Protein AF-A0A507WBR1-F1 (afdb_monomer_lite)

Foldseek 3Di:
DAAPVRPDDDWDFDADDPDPVCPQQDFPAFLVRDPDDPVVSVVCVVVVNGGGRPRRHDDDDPDDADAPDRLLRVVLLVVVCVVQVVQFDQDPDDDPRSRRMGDDDPVCVVVVSVVSRVSRVVSRVVRVVLPDDPVLLVVLLPPPPQPDPPSNVSSVSSSVSSVVVVVVVVD

Secondary structure (DSSP, 8-state):
-B-TTSSS-B-EE----SSTTTTT----EETTTSSS-HHHHHHHHHTT--EE----SB---------SSHHHHHHHHHHHHHHHGGGB---SS--TTGGGEE---TTTHHHHHHHHHHHHHHHHHHHHHHPPPHHHHHHHHT-TT----SHHHHHHHHHHHHHHHHHHTT-

Structure (mmCIF, N/CA/C/O backbone):
data_AF-A0A507WBR1-F1
#
_entry.id   AF-A0A507WBR1-F1
#
loop_
_atom_site.group_PDB
_atom_site.id
_atom_site.type_symbol
_atom_site.label_atom_id
_atom_site.label_alt_id
_atom_site.label_comp_id
_atom_site.label_asym_id
_atom_site.label_entity_id
_atom_site.label_seq_id
_atom_site.pdbx_PDB_ins_code
_atom_site.Cartn_x
_atom_site.Cartn_y
_atom_site.Cartn_z
_atom_site.occupancy
_atom_site.B_iso_or_equiv
_atom_site.auth_seq_id
_atom_site.auth_comp_id
_atom_site.auth_asym_id
_atom_site.auth_atom_id
_atom_site.pdbx_PDB_model_num
ATOM 1 N N . MET A 1 1 ? 8.686 3.413 -12.298 1.00 87.31 1 MET A N 1
ATOM 2 C CA . MET A 1 1 ? 9.659 2.302 -12.289 1.00 87.31 1 MET A CA 1
ATOM 3 C C . MET A 1 1 ? 10.139 2.104 -13.700 1.00 87.31 1 MET A C 1
ATOM 5 O O . MET A 1 1 ? 9.323 2.185 -14.611 1.00 87.31 1 MET A O 1
ATOM 9 N N . THR A 1 2 ? 11.439 1.907 -13.866 1.00 88.06 2 THR A N 1
ATOM 10 C CA . THR A 1 2 ? 12.080 1.737 -15.169 1.00 88.06 2 THR A CA 1
ATOM 11 C C . THR A 1 2 ? 13.051 0.567 -15.111 1.00 88.06 2 THR A C 1
ATOM 13 O O . THR A 1 2 ? 13.691 0.319 -14.084 1.00 88.06 2 THR A O 1
ATOM 16 N N . SER A 1 3 ? 13.148 -0.190 -16.200 1.00 85.81 3 SER A N 1
ATOM 17 C CA . SER A 1 3 ? 14.196 -1.201 -16.365 1.00 85.81 3 SER A CA 1
ATOM 18 C C . SER A 1 3 ? 15.590 -0.574 -16.210 1.00 85.81 3 SER A C 1
ATOM 20 O O . SER A 1 3 ? 15.771 0.631 -16.392 1.00 85.81 3 SER A O 1
ATOM 22 N N . LYS A 1 4 ? 16.602 -1.375 -15.846 1.00 81.06 4 LYS A N 1
ATOM 23 C CA . LYS A 1 4 ? 17.975 -0.869 -15.627 1.00 81.06 4 LYS A CA 1
ATOM 24 C C . LYS A 1 4 ? 18.593 -0.220 -16.863 1.00 81.06 4 LYS A C 1
ATOM 26 O O . LYS A 1 4 ? 19.399 0.692 -16.724 1.0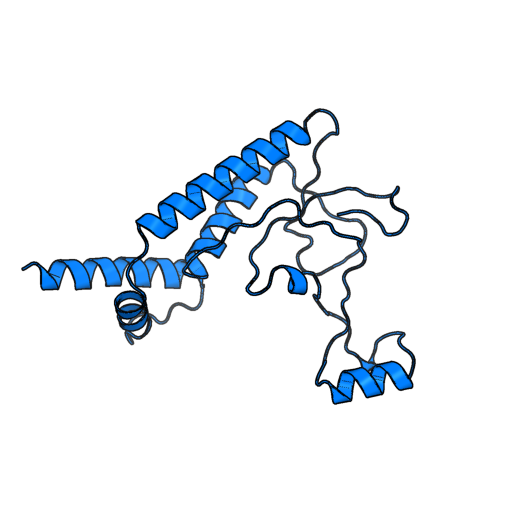0 81.06 4 LYS A O 1
ATOM 31 N N . ASP A 1 5 ? 18.204 -0.686 -18.045 1.00 77.50 5 ASP A N 1
ATOM 32 C CA . ASP A 1 5 ? 18.585 -0.103 -19.334 1.00 77.50 5 ASP A CA 1
ATOM 33 C C . ASP A 1 5 ? 17.804 1.178 -19.682 1.00 77.50 5 ASP A C 1
ATOM 35 O O . ASP A 1 5 ? 18.117 1.830 -20.671 1.00 77.50 5 ASP A O 1
ATOM 39 N N . GLY A 1 6 ? 16.791 1.542 -18.886 1.00 66.94 6 GLY A N 1
ATOM 40 C CA . GLY A 1 6 ? 15.945 2.719 -19.071 1.00 66.94 6 GLY A CA 1
ATOM 41 C C . GLY A 1 6 ? 14.977 2.657 -20.257 1.00 66.94 6 GLY A C 1
ATOM 42 O O . GLY A 1 6 ? 14.252 3.624 -20.470 1.00 66.94 6 GLY A O 1
ATOM 43 N N . LEU A 1 7 ? 14.953 1.561 -21.025 1.00 69.00 7 LEU A N 1
ATOM 44 C CA . LEU A 1 7 ? 14.289 1.498 -22.335 1.00 69.00 7 LEU A CA 1
ATOM 45 C C . LEU A 1 7 ? 13.275 0.354 -22.460 1.00 69.00 7 LEU A C 1
ATOM 47 O O . LEU A 1 7 ? 12.287 0.484 -23.178 1.00 69.00 7 LEU A O 1
ATOM 51 N N . SER A 1 8 ? 13.503 -0.767 -21.778 1.00 77.50 8 SER A N 1
ATOM 52 C CA . SER A 1 8 ? 12.736 -2.001 -21.992 1.00 77.50 8 SER A CA 1
ATOM 53 C C . SER A 1 8 ? 11.361 -2.044 -21.324 1.00 77.50 8 SER A C 1
ATOM 55 O O . SER A 1 8 ? 10.510 -2.848 -21.731 1.00 77.50 8 SER A O 1
ATOM 57 N N . GLU A 1 9 ? 11.149 -1.253 -20.270 1.00 86.19 9 GLU A N 1
ATOM 58 C CA . GLU A 1 9 ? 9.917 -1.284 -19.482 1.00 86.19 9 GLU A CA 1
ATOM 59 C C . GLU A 1 9 ? 9.758 -0.022 -18.624 1.00 86.19 9 GLU A C 1
ATOM 61 O O . GLU A 1 9 ? 10.681 0.365 -17.901 1.00 86.19 9 GLU A O 1
ATOM 66 N N . VAL A 1 10 ? 8.567 0.585 -18.656 1.00 88.06 10 VAL A N 1
ATOM 67 C CA . VAL A 1 10 ? 8.173 1.677 -17.755 1.00 88.06 10 VAL A CA 1
ATOM 68 C C . VAL A 1 10 ? 6.790 1.376 -17.192 1.00 88.06 10 VAL A C 1
ATOM 70 O O . VAL A 1 10 ? 5.852 1.101 -17.937 1.00 88.06 10 VAL A O 1
ATOM 73 N N . PHE A 1 11 ? 6.665 1.415 -15.870 1.00 91.38 11 PHE A N 1
ATOM 74 C CA . PHE A 1 11 ? 5.412 1.142 -15.168 1.00 91.38 11 PHE A CA 1
ATOM 75 C C . PHE A 1 11 ? 5.376 1.839 -13.805 1.00 91.38 11 PHE A C 1
ATOM 77 O O . PHE A 1 11 ? 6.376 2.371 -13.311 1.00 91.38 11 PHE A O 1
ATOM 84 N N . TYR A 1 12 ? 4.210 1.830 -13.176 1.00 91.44 12 TYR A N 1
ATOM 85 C CA . TYR A 1 12 ? 3.959 2.409 -11.864 1.00 91.44 12 TYR A CA 1
ATOM 86 C C . TYR A 1 12 ? 3.635 1.312 -10.861 1.00 91.44 12 TYR A C 1
ATOM 88 O O . TYR A 1 12 ? 3.203 0.219 -11.222 1.00 91.44 12 TYR A O 1
ATOM 96 N N . LYS A 1 13 ? 3.857 1.602 -9.583 1.00 90.31 13 LYS A N 1
ATOM 97 C CA . LYS A 1 13 ? 3.518 0.706 -8.481 1.00 90.31 13 LYS A CA 1
ATOM 98 C C . LYS A 1 13 ? 2.989 1.530 -7.327 1.00 90.31 13 LYS A C 1
ATOM 100 O O . LYS A 1 13 ? 3.541 2.586 -7.022 1.00 90.31 13 LYS A O 1
ATOM 105 N N . ILE A 1 14 ? 1.942 1.025 -6.696 1.00 90.56 14 ILE A N 1
ATOM 106 C CA . ILE A 1 14 ? 1.317 1.639 -5.528 1.00 90.56 14 ILE A CA 1
ATOM 107 C C . ILE A 1 14 ? 1.517 0.710 -4.343 1.00 90.56 14 ILE A C 1
ATOM 109 O O . ILE A 1 14 ? 1.477 -0.505 -4.505 1.00 90.56 14 ILE A O 1
ATOM 113 N N . GLY A 1 15 ? 1.745 1.273 -3.160 1.00 90.19 15 GLY A N 1
ATOM 114 C CA . GLY A 1 15 ? 1.483 0.521 -1.946 1.00 90.19 15 GLY A CA 1
ATOM 115 C C . GLY A 1 15 ? 1.982 1.136 -0.646 1.00 90.19 15 GLY A C 1
ATOM 116 O O . GLY A 1 15 ? 2.506 2.247 -0.634 1.00 90.19 15 GLY A O 1
ATOM 117 N N . VAL A 1 16 ? 1.811 0.400 0.453 1.00 90.88 16 VAL A N 1
ATOM 118 C CA . VAL A 1 16 ? 1.949 0.907 1.835 1.00 90.88 16 VAL A CA 1
ATOM 119 C C . VAL A 1 16 ? 3.309 0.620 2.467 1.00 90.88 16 VAL A C 1
ATOM 121 O O . VAL A 1 16 ? 3.674 -0.529 2.688 1.00 90.88 16 VAL A O 1
ATOM 124 N N . ALA A 1 17 ? 4.060 1.640 2.867 1.00 88.56 17 ALA A N 1
ATOM 125 C CA . ALA A 1 17 ? 5.327 1.460 3.580 1.00 88.56 17 ALA A CA 1
ATOM 126 C C . ALA A 1 17 ? 5.264 2.009 5.007 1.00 88.56 17 ALA A C 1
ATOM 128 O O . ALA A 1 17 ? 4.628 3.030 5.233 1.00 88.56 17 ALA A O 1
ATOM 129 N N . GLN A 1 18 ? 6.007 1.399 5.936 1.00 85.62 18 GLN A N 1
ATOM 130 C CA . GLN A 1 18 ? 6.419 2.095 7.166 1.00 85.62 18 GLN A CA 1
ATOM 131 C C . GLN A 1 18 ? 7.565 3.079 6.896 1.00 85.62 18 GLN A C 1
ATOM 133 O O . GLN A 1 18 ? 7.662 4.116 7.537 1.00 85.62 18 GLN A O 1
ATOM 138 N N . ASP A 1 19 ? 8.429 2.742 5.937 1.00 82.81 19 ASP A N 1
ATOM 139 C CA . ASP A 1 19 ? 9.532 3.569 5.462 1.00 82.81 19 ASP A CA 1
ATOM 140 C C . ASP A 1 19 ? 9.539 3.486 3.933 1.00 82.81 19 ASP A C 1
ATOM 142 O O . ASP A 1 19 ? 9.810 2.427 3.355 1.00 82.81 19 ASP A O 1
ATOM 146 N N . VAL A 1 20 ? 9.162 4.590 3.284 1.00 77.75 20 VAL A N 1
ATOM 147 C CA . VAL A 1 20 ? 8.981 4.656 1.828 1.00 77.75 20 VAL A CA 1
ATOM 148 C C . VAL A 1 20 ? 10.295 4.386 1.097 1.00 77.75 20 VAL A C 1
ATOM 150 O O . VAL A 1 20 ? 10.293 3.694 0.078 1.00 77.75 20 VAL A O 1
ATOM 153 N N . ASP A 1 21 ? 11.418 4.841 1.652 1.00 72.00 21 ASP A N 1
ATOM 154 C CA . ASP A 1 21 ? 12.738 4.686 1.041 1.00 72.00 21 ASP A CA 1
ATOM 155 C C . ASP A 1 21 ? 13.244 3.244 1.153 1.00 72.00 21 ASP A C 1
ATOM 157 O O . ASP A 1 21 ? 14.045 2.788 0.338 1.00 72.00 21 ASP A O 1
ATOM 161 N N . LYS A 1 22 ? 12.732 2.485 2.129 1.00 72.25 22 LYS A N 1
ATOM 162 C CA . LYS A 1 22 ? 13.036 1.059 2.286 1.00 72.25 22 LYS A CA 1
ATOM 163 C C . LYS A 1 22 ? 12.008 0.127 1.655 1.00 72.25 22 LYS A C 1
ATOM 165 O O . LYS A 1 22 ? 12.281 -1.072 1.604 1.00 72.25 22 LYS A O 1
ATOM 170 N N . ARG A 1 23 ? 10.865 0.616 1.152 1.00 73.75 23 ARG A N 1
ATOM 171 C CA . ARG A 1 23 ? 9.808 -0.263 0.614 1.00 73.75 23 ARG A CA 1
ATOM 172 C C . ARG A 1 23 ? 10.320 -1.146 -0.513 1.00 73.75 23 ARG A C 1
ATOM 174 O O . ARG A 1 23 ? 10.006 -2.322 -0.522 1.00 73.75 23 ARG A O 1
ATOM 181 N N . PHE A 1 24 ? 11.148 -0.620 -1.410 1.00 69.12 24 PHE A N 1
ATOM 182 C CA . PHE A 1 24 ? 11.664 -1.382 -2.553 1.00 69.12 24 PHE A CA 1
ATOM 183 C C . PHE A 1 24 ? 12.906 -2.227 -2.227 1.00 69.12 24 PHE A C 1
ATOM 185 O O . PHE A 1 24 ? 13.450 -2.880 -3.111 1.00 69.12 24 PHE A O 1
ATOM 192 N N . ASN A 1 25 ? 13.320 -2.292 -0.957 1.00 66.00 25 ASN A N 1
ATOM 193 C CA . ASN A 1 25 ? 14.321 -3.246 -0.475 1.00 66.00 25 ASN A CA 1
ATOM 194 C C . ASN A 1 25 ? 13.668 -4.586 -0.100 1.00 66.00 25 ASN A C 1
ATOM 196 O O . ASN A 1 25 ? 13.917 -5.134 0.975 1.00 66.00 25 ASN A O 1
ATOM 200 N N . PHE A 1 26 ? 12.805 -5.115 -0.967 1.00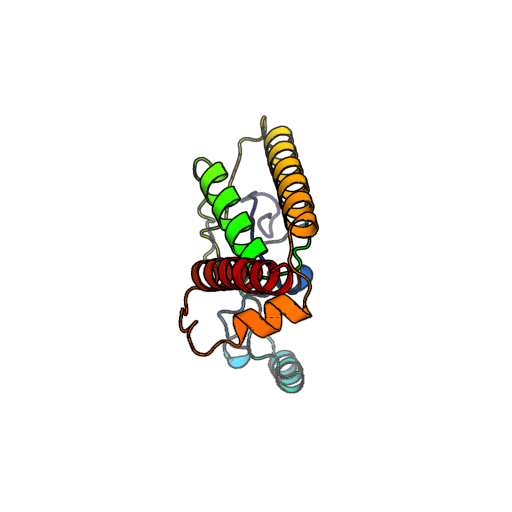 62.06 26 PHE A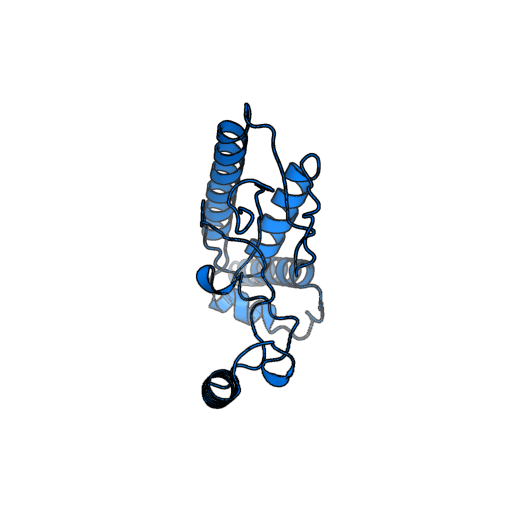 N 1
ATOM 201 C CA . PHE A 1 26 ? 12.299 -6.471 -0.795 1.00 62.06 26 PHE A CA 1
ATOM 202 C C . PHE A 1 26 ? 13.444 -7.439 -1.058 1.00 62.06 26 PHE A C 1
ATOM 204 O O . PHE A 1 26 ? 14.159 -7.281 -2.033 1.00 62.06 26 PHE A O 1
ATOM 211 N N . GLY A 1 27 ? 13.672 -8.405 -0.175 1.00 57.44 27 GLY A N 1
ATOM 212 C CA . GLY A 1 27 ? 14.743 -9.374 -0.357 1.00 57.44 27 GLY A CA 1
ATOM 213 C C . GLY A 1 27 ? 14.201 -10.789 -0.334 1.00 57.44 27 GLY A C 1
ATOM 214 O O . GLY A 1 27 ? 13.826 -11.278 0.727 1.00 57.44 27 GLY A O 1
ATOM 215 N N . LYS A 1 28 ? 14.180 -11.459 -1.490 1.00 59.91 28 LYS A N 1
ATOM 216 C CA . LYS A 1 28 ? 13.985 -12.918 -1.565 1.00 59.91 28 LYS A CA 1
ATOM 217 C C . LYS A 1 28 ? 15.289 -13.687 -1.365 1.00 59.91 28 LYS A C 1
ATOM 219 O O . LYS A 1 28 ? 15.260 -14.823 -0.908 1.00 59.91 28 LYS A O 1
ATOM 224 N N . LYS A 1 29 ? 16.434 -13.083 -1.701 1.00 69.38 29 LYS A N 1
ATOM 225 C CA . LYS A 1 29 ? 17.742 -13.746 -1.680 1.00 69.38 29 LYS A CA 1
ATOM 226 C C . LYS A 1 29 ? 18.467 -13.442 -0.375 1.00 69.38 29 LYS A C 1
ATOM 228 O O . LYS A 1 29 ? 18.656 -12.272 -0.027 1.00 69.38 29 LYS A O 1
ATOM 233 N N . THR A 1 30 ? 18.883 -14.472 0.359 1.00 76.69 30 THR A N 1
ATOM 234 C CA . THR A 1 30 ? 19.689 -14.249 1.564 1.00 76.69 30 THR A CA 1
ATOM 235 C C . THR A 1 30 ? 21.037 -13.630 1.193 1.00 76.69 30 THR A C 1
ATOM 237 O O . THR A 1 30 ? 21.542 -13.797 0.077 1.00 76.69 30 THR A O 1
ATOM 240 N N . VAL A 1 31 ? 21.662 -12.918 2.135 1.00 80.44 31 VAL A N 1
ATOM 241 C CA . VAL A 1 31 ? 23.022 -12.385 1.929 1.00 80.44 31 VAL A CA 1
ATOM 242 C C . VAL A 1 31 ? 23.996 -13.494 1.523 1.00 80.44 31 VAL A C 1
ATOM 244 O O . VAL A 1 31 ? 24.809 -13.285 0.623 1.00 80.44 31 VAL A O 1
ATOM 247 N N . LEU A 1 32 ? 23.859 -14.694 2.094 1.00 80.88 32 LEU A N 1
ATOM 248 C CA . LEU A 1 32 ? 24.701 -15.850 1.778 1.00 80.88 32 LEU A CA 1
ATOM 249 C C . LEU A 1 32 ? 24.528 -16.340 0.337 1.00 80.88 32 LEU A C 1
ATOM 251 O O . LEU A 1 32 ? 25.525 -16.594 -0.340 1.00 80.88 32 LEU A O 1
ATOM 255 N N . GLU A 1 33 ? 23.293 -16.414 -0.152 1.00 78.06 33 GLU A N 1
ATOM 256 C CA . GLU A 1 33 ? 22.984 -16.897 -1.503 1.00 78.06 33 GLU A CA 1
ATOM 257 C C . GLU A 1 33 ? 23.279 -15.852 -2.585 1.00 78.06 33 GLU A C 1
ATOM 259 O O . GLU A 1 33 ? 23.388 -16.188 -3.763 1.00 78.06 33 GLU A O 1
ATOM 264 N N . SER A 1 34 ? 23.400 -14.574 -2.218 1.00 78.50 34 SER A N 1
ATOM 265 C CA . SER A 1 34 ? 23.614 -13.474 -3.164 1.00 78.50 34 SER A CA 1
ATOM 266 C C . SER A 1 34 ? 24.911 -13.594 -3.979 1.00 78.50 34 SER A C 1
ATOM 268 O O . SER A 1 34 ? 25.858 -14.274 -3.586 1.00 78.50 34 SER A O 1
ATOM 270 N N . ASN A 1 35 ? 24.978 -12.892 -5.114 1.00 79.69 35 ASN A N 1
ATOM 271 C CA . ASN A 1 35 ? 26.183 -12.847 -5.959 1.00 79.69 35 ASN A CA 1
ATOM 272 C C . ASN A 1 35 ? 27.211 -11.807 -5.462 1.00 79.69 35 ASN A C 1
ATOM 274 O O . ASN A 1 35 ? 28.122 -11.444 -6.198 1.00 79.69 35 ASN A O 1
ATOM 278 N N . LEU A 1 36 ? 27.041 -11.293 -4.238 1.00 82.00 36 LEU A N 1
ATOM 279 C CA . LEU A 1 36 ? 27.952 -10.328 -3.626 1.00 82.00 36 LEU A CA 1
ATOM 280 C C . LEU A 1 36 ? 29.317 -10.959 -3.333 1.00 82.00 36 LEU A C 1
ATOM 282 O O . LEU A 1 36 ? 29.425 -12.171 -3.117 1.00 82.00 36 LEU A O 1
ATOM 286 N N . SER A 1 37 ? 30.353 -10.126 -3.253 1.00 88.31 37 SER A N 1
ATOM 287 C CA . SER A 1 37 ? 31.673 -10.575 -2.807 1.00 88.31 37 SER A CA 1
ATOM 288 C C . SER A 1 37 ? 31.635 -11.067 -1.352 1.00 88.31 37 SER A C 1
ATOM 290 O O . SER A 1 37 ? 30.788 -10.649 -0.558 1.00 88.31 37 SER A O 1
ATOM 292 N N . LEU A 1 38 ? 32.573 -11.941 -0.966 1.00 88.62 38 LEU A N 1
ATOM 293 C CA . LEU A 1 38 ? 32.661 -12.448 0.412 1.00 88.62 38 LEU A CA 1
ATOM 294 C C . LEU A 1 38 ? 32.775 -11.304 1.434 1.00 88.62 38 LEU A C 1
ATOM 296 O O . LEU A 1 38 ? 32.108 -11.325 2.468 1.00 88.62 38 LEU A O 1
ATOM 300 N N . THR A 1 39 ? 33.566 -10.280 1.112 1.00 91.69 39 THR A N 1
ATOM 301 C CA . THR A 1 39 ? 33.762 -9.091 1.949 1.00 91.69 39 THR A CA 1
ATOM 302 C C . THR A 1 39 ? 32.458 -8.319 2.156 1.00 91.69 39 THR A C 1
ATOM 304 O O . THR A 1 39 ? 32.127 -7.953 3.283 1.00 91.69 39 THR A O 1
ATOM 307 N N . GLU A 1 40 ? 31.667 -8.118 1.100 1.00 85.00 40 GLU A N 1
ATOM 308 C CA . GLU A 1 40 ? 30.362 -7.454 1.203 1.00 85.00 40 GLU A CA 1
ATOM 309 C C . GLU A 1 40 ? 29.343 -8.296 1.970 1.00 85.00 40 GLU A C 1
ATOM 311 O O . GLU A 1 40 ? 28.583 -7.747 2.771 1.00 85.00 40 GLU A O 1
ATOM 316 N N . LYS A 1 41 ? 29.338 -9.621 1.772 1.00 87.12 41 LYS A N 1
ATOM 317 C CA . LYS A 1 41 ? 28.479 -10.536 2.536 1.00 87.12 41 LYS A CA 1
ATOM 318 C C . LYS A 1 41 ? 28.766 -10.427 4.030 1.00 87.12 41 LYS A C 1
ATOM 320 O O . LYS A 1 41 ? 27.841 -10.211 4.810 1.00 87.12 41 LYS A O 1
ATOM 325 N N . LEU A 1 42 ? 30.041 -10.488 4.421 1.00 88.56 42 LEU A N 1
ATOM 326 C CA . LEU A 1 42 ? 30.469 -10.331 5.814 1.00 88.56 42 LEU A CA 1
ATOM 327 C C . LEU A 1 42 ? 30.077 -8.960 6.378 1.00 88.56 42 LEU A C 1
ATOM 329 O O . LEU A 1 42 ? 29.472 -8.887 7.445 1.00 88.56 42 LEU A O 1
ATOM 333 N N . ALA A 1 43 ? 30.339 -7.874 5.646 1.00 89.50 43 ALA A N 1
ATOM 334 C CA . ALA A 1 43 ? 29.990 -6.522 6.082 1.00 89.50 43 ALA A CA 1
ATOM 335 C C . ALA A 1 43 ? 28.476 -6.329 6.290 1.00 89.50 43 ALA A C 1
ATOM 337 O O . ALA A 1 43 ? 28.058 -5.598 7.190 1.00 89.50 43 ALA A O 1
ATOM 338 N N . ARG A 1 44 ? 27.638 -6.964 5.464 1.00 84.81 44 ARG A N 1
ATOM 339 C CA . ARG A 1 44 ? 26.171 -6.933 5.595 1.00 84.81 44 ARG A CA 1
ATOM 340 C C . ARG A 1 44 ? 25.677 -7.810 6.747 1.00 84.81 44 ARG A C 1
ATOM 342 O O . ARG A 1 44 ? 24.839 -7.371 7.530 1.00 84.81 44 ARG A O 1
ATOM 349 N N . MET A 1 45 ? 26.258 -8.995 6.933 1.00 84.56 45 MET A N 1
ATOM 350 C CA . MET A 1 45 ? 25.946 -9.862 8.076 1.00 84.56 45 MET A CA 1
ATOM 351 C C . MET A 1 45 ? 26.311 -9.210 9.417 1.00 84.56 45 MET A C 1
ATOM 353 O O . MET A 1 45 ? 25.528 -9.285 10.362 1.00 84.56 45 MET A O 1
ATOM 357 N N . MET A 1 46 ? 27.441 -8.498 9.490 1.00 88.62 46 MET A N 1
ATOM 358 C CA . MET A 1 46 ? 27.836 -7.712 10.670 1.00 88.62 46 MET A CA 1
ATOM 359 C C . MET A 1 46 ? 26.843 -6.584 10.981 1.00 88.62 46 MET A C 1
ATOM 361 O O . MET A 1 46 ? 26.590 -6.280 12.146 1.00 88.62 46 MET A O 1
ATOM 365 N N . ARG A 1 47 ? 26.207 -6.016 9.948 1.00 86.19 47 ARG A N 1
ATOM 366 C CA . ARG A 1 47 ? 25.094 -5.056 10.063 1.00 86.19 47 ARG A CA 1
ATOM 367 C C . ARG A 1 47 ? 23.738 -5.710 10.353 1.00 86.19 47 ARG A C 1
ATOM 369 O O . ARG A 1 47 ? 22.726 -5.018 10.397 1.00 86.19 47 ARG A O 1
ATOM 376 N N . LYS A 1 48 ? 23.705 -7.029 10.579 1.00 82.00 48 LYS A N 1
ATOM 377 C CA . LYS A 1 48 ? 22.492 -7.841 10.782 1.00 82.00 48 LYS A CA 1
ATOM 378 C C . LYS A 1 48 ? 21.516 -7.796 9.595 1.00 82.00 48 LYS A C 1
ATOM 380 O O . LYS A 1 48 ? 20.335 -8.104 9.756 1.00 82.00 48 LYS A O 1
ATOM 385 N N . GLU A 1 49 ? 22.000 -7.465 8.397 1.00 78.56 49 GLU A N 1
ATOM 386 C CA . GLU A 1 49 ? 21.222 -7.570 7.162 1.00 78.56 49 GLU A CA 1
ATOM 387 C C . GLU A 1 49 ? 21.098 -9.055 6.786 1.00 78.56 49 GLU A C 1
ATOM 389 O O . GLU A 1 49 ? 22.098 -9.737 6.561 1.00 78.56 49 GLU A O 1
ATOM 394 N N . LYS A 1 50 ? 19.868 -9.580 6.745 1.00 75.50 50 LYS A N 1
ATOM 395 C CA . LYS A 1 50 ? 19.609 -10.991 6.397 1.00 75.50 50 LYS A CA 1
ATOM 396 C C . LYS A 1 50 ? 19.396 -11.216 4.901 1.00 75.50 50 LYS A C 1
ATOM 398 O O . LYS A 1 50 ? 19.724 -12.288 4.392 1.00 75.50 50 LYS A O 1
ATOM 403 N N . TYR A 1 51 ? 18.889 -10.208 4.198 1.00 74.94 51 TYR A N 1
ATOM 404 C CA . TYR A 1 51 ? 18.477 -10.312 2.802 1.00 74.94 51 TYR A CA 1
ATOM 405 C C . TYR A 1 51 ? 19.114 -9.217 1.951 1.00 74.94 51 TYR A C 1
ATOM 407 O O . TYR A 1 51 ? 19.393 -8.121 2.438 1.00 74.94 51 TYR A O 1
ATOM 415 N N . VAL A 1 52 ? 19.338 -9.527 0.677 1.00 72.25 52 VAL A N 1
ATOM 416 C CA . VAL A 1 52 ? 19.738 -8.561 -0.351 1.00 72.25 52 VAL A CA 1
ATOM 417 C C . VAL A 1 52 ? 18.503 -8.217 -1.165 1.00 72.25 52 VAL A C 1
ATOM 419 O O . VAL A 1 52 ? 17.712 -9.114 -1.458 1.00 72.25 52 VAL A O 1
ATOM 422 N N . SER A 1 53 ? 18.350 -6.935 -1.515 1.00 71.31 53 SER A N 1
ATOM 423 C CA . SER A 1 53 ? 17.237 -6.496 -2.354 1.00 71.31 53 SER A CA 1
ATOM 424 C C . SER A 1 53 ? 17.213 -7.299 -3.658 1.00 71.31 53 SER A C 1
ATOM 426 O O . SER A 1 53 ? 18.224 -7.374 -4.360 1.00 71.31 53 SER A O 1
ATOM 428 N N . ASP A 1 54 ? 16.080 -7.933 -3.944 1.00 69.31 54 ASP A N 1
ATOM 429 C CA . ASP A 1 54 ? 15.806 -8.643 -5.191 1.00 69.31 54 ASP A CA 1
ATOM 430 C C . ASP A 1 54 ? 15.205 -7.719 -6.253 1.00 69.31 54 ASP A C 1
ATOM 432 O O . ASP A 1 54 ? 14.958 -8.162 -7.370 1.00 69.31 54 ASP A O 1
ATOM 436 N N . PHE A 1 55 ? 14.986 -6.444 -5.916 1.00 77.31 55 PHE A N 1
ATOM 437 C CA . PHE A 1 55 ? 14.270 -5.510 -6.762 1.00 77.31 55 PHE A CA 1
ATOM 438 C C . PHE A 1 55 ? 15.083 -5.174 -8.027 1.00 77.31 55 PHE A C 1
ATOM 440 O O . PHE A 1 55 ? 16.153 -4.560 -7.933 1.00 77.31 55 PHE A O 1
ATOM 447 N N . PRO A 1 56 ? 14.613 -5.570 -9.226 1.00 80.88 56 PRO A N 1
ATOM 448 C CA . PRO A 1 56 ? 15.433 -5.519 -10.434 1.00 80.88 56 PRO A CA 1
ATOM 449 C C . PRO A 1 56 ? 15.325 -4.186 -11.188 1.00 80.88 56 PRO A C 1
ATOM 451 O O . PRO A 1 56 ? 16.051 -3.987 -12.161 1.00 80.88 56 PRO A O 1
ATOM 454 N N . TYR A 1 57 ? 14.472 -3.266 -10.733 1.00 84.62 57 TYR A N 1
ATOM 455 C CA . TYR A 1 57 ? 14.147 -2.017 -11.421 1.00 84.62 57 TYR A CA 1
ATOM 456 C C . TYR A 1 57 ? 14.756 -0.788 -10.746 1.00 84.62 57 TYR A C 1
ATOM 458 O O . TYR A 1 57 ? 14.956 -0.752 -9.532 1.00 84.62 57 TYR A O 1
ATOM 466 N N . ASN A 1 58 ? 14.977 0.262 -11.534 1.00 86.00 58 ASN A N 1
ATOM 467 C CA . ASN A 1 58 ? 15.155 1.606 -11.004 1.00 86.00 58 ASN A CA 1
ATOM 468 C C . ASN A 1 58 ? 13.779 2.169 -10.618 1.00 86.00 58 ASN A C 1
ATOM 470 O O . ASN A 1 58 ? 12.763 1.918 -11.283 1.00 86.00 58 ASN A O 1
ATOM 474 N N . TYR A 1 59 ? 13.723 2.940 -9.537 1.00 86.38 59 TYR A N 1
ATOM 475 C CA . TYR A 1 59 ? 12.490 3.586 -9.106 1.00 86.38 59 TYR A CA 1
ATOM 476 C C . TYR A 1 59 ? 12.721 5.055 -8.776 1.00 86.38 59 TYR A C 1
ATOM 478 O O . TYR A 1 59 ? 13.798 5.466 -8.359 1.00 86.38 59 TYR A O 1
ATOM 486 N N . GLU A 1 60 ? 11.655 5.823 -8.947 1.00 88.75 60 GLU A N 1
ATOM 487 C CA . GLU A 1 60 ? 11.547 7.210 -8.533 1.00 88.75 60 GLU A CA 1
ATOM 488 C C . GLU A 1 60 ? 10.247 7.333 -7.740 1.00 88.75 60 GLU A C 1
ATOM 490 O O . GLU A 1 60 ? 9.214 6.774 -8.132 1.00 88.75 60 GLU A O 1
ATOM 495 N N . LYS A 1 61 ? 10.304 8.021 -6.598 1.00 90.00 61 LYS A N 1
ATOM 496 C CA . LYS A 1 61 ? 9.119 8.305 -5.793 1.00 90.00 61 LYS A CA 1
ATOM 497 C C . LYS A 1 61 ? 8.349 9.448 -6.443 1.00 90.00 61 LYS A C 1
ATOM 499 O O . LYS A 1 61 ? 8.841 10.567 -6.486 1.00 90.00 61 LYS A O 1
ATOM 504 N N . ILE A 1 62 ? 7.133 9.158 -6.897 1.00 91.50 62 ILE A N 1
ATOM 505 C CA . ILE A 1 62 ? 6.253 10.157 -7.519 1.00 91.50 62 ILE A CA 1
ATOM 506 C C . ILE A 1 62 ? 5.482 10.937 -6.454 1.00 91.50 62 ILE A C 1
ATOM 508 O O . ILE A 1 62 ? 5.451 12.160 -6.488 1.00 91.50 62 ILE A O 1
ATOM 512 N N . HIS A 1 63 ? 4.848 10.227 -5.518 1.00 94.44 63 HIS A N 1
ATOM 513 C CA . HIS A 1 63 ? 4.036 10.821 -4.457 1.00 94.44 63 HIS A CA 1
ATOM 514 C C . HIS A 1 63 ? 3.951 9.889 -3.251 1.00 94.44 63 HIS A C 1
ATOM 516 O O . HIS A 1 63 ? 4.076 8.669 -3.392 1.00 94.44 63 HIS A O 1
ATOM 522 N N . SER A 1 64 ? 3.724 10.454 -2.070 1.00 94.81 64 SER A N 1
ATOM 523 C CA . SER A 1 64 ? 3.468 9.707 -0.839 1.00 94.81 64 SER A CA 1
ATOM 524 C C . SER A 1 64 ? 2.569 10.521 0.079 1.00 94.81 64 SER A C 1
ATOM 526 O O . SER A 1 64 ? 2.769 11.724 0.213 1.00 94.81 64 SER A O 1
ATOM 528 N N . VAL A 1 65 ? 1.641 9.845 0.749 1.00 95.69 65 VAL A N 1
ATOM 529 C CA . VAL A 1 65 ? 0.799 10.420 1.803 1.00 95.69 65 VAL A CA 1
ATOM 530 C C . VAL A 1 65 ? 0.976 9.608 3.078 1.00 95.69 65 VAL A C 1
ATOM 532 O O . VAL A 1 65 ? 1.308 8.420 3.022 1.00 95.69 65 VAL A O 1
ATOM 535 N N . GLU A 1 66 ? 0.761 10.246 4.220 1.00 94.75 66 GLU A N 1
ATOM 536 C CA . GLU A 1 66 ? 0.872 9.604 5.525 1.00 94.75 66 GLU A CA 1
ATOM 537 C C . GLU A 1 66 ? -0.515 9.255 6.066 1.00 94.75 66 GLU A C 1
ATOM 539 O O . GLU A 1 66 ? -1.496 9.965 5.841 1.00 94.75 66 GLU A O 1
ATOM 544 N N . TYR A 1 67 ? -0.590 8.139 6.785 1.00 95.12 67 TYR A N 1
ATOM 545 C CA . TYR A 1 67 ? -1.772 7.738 7.534 1.00 95.12 67 TYR A CA 1
ATOM 546 C C . TYR A 1 67 ? -1.360 7.490 8.975 1.00 95.12 67 TYR A C 1
ATOM 548 O O . TYR A 1 67 ? -0.343 6.847 9.240 1.00 95.12 67 TYR A O 1
ATOM 556 N N . LYS A 1 68 ? -2.194 7.938 9.910 1.00 94.25 68 LYS A N 1
ATOM 557 C CA . LYS A 1 68 ? -1.982 7.724 11.344 1.00 94.25 68 LYS A CA 1
ATOM 558 C C . LYS A 1 68 ? -1.927 6.252 11.738 1.00 94.25 68 LYS A C 1
ATOM 560 O O . LYS A 1 68 ? -1.170 5.869 12.628 1.00 94.25 68 LYS A O 1
ATOM 565 N N . TYR A 1 69 ? -2.750 5.432 11.088 1.00 94.25 69 TYR A N 1
ATOM 566 C CA . TYR A 1 69 ? -2.878 4.011 11.375 1.00 94.25 69 TYR A CA 1
ATOM 567 C C . TYR A 1 69 ? -2.608 3.177 10.125 1.00 94.25 69 TYR A C 1
ATOM 569 O O . TYR A 1 69 ? -3.099 3.471 9.040 1.00 94.25 69 TYR A O 1
ATOM 577 N N . GLU A 1 70 ? -1.878 2.072 10.294 1.00 92.81 70 GLU A N 1
ATOM 578 C CA . GLU A 1 70 ? -1.546 1.150 9.198 1.00 92.81 70 GLU A CA 1
ATOM 579 C C . GLU A 1 70 ? -2.800 0.612 8.488 1.00 92.81 70 GLU A C 1
ATOM 581 O O . GLU A 1 70 ? -2.813 0.470 7.269 1.00 92.81 70 GLU A O 1
ATOM 586 N N . GLY A 1 71 ? -3.871 0.332 9.237 1.00 94.25 71 GLY A N 1
ATOM 587 C CA . GLY A 1 71 ? -5.109 -0.196 8.663 1.00 94.25 71 GLY A CA 1
ATOM 588 C C . GLY A 1 71 ? -5.788 0.761 7.683 1.00 94.25 71 GLY A C 1
ATOM 589 O O . GLY A 1 71 ? -6.315 0.305 6.672 1.00 94.25 71 GLY A O 1
ATOM 590 N N . ASP A 1 72 ? -5.707 2.068 7.932 1.00 95.50 72 ASP A N 1
ATOM 591 C CA . ASP A 1 72 ? -6.206 3.094 7.017 1.00 95.50 72 ASP A CA 1
ATOM 592 C C . ASP A 1 72 ? -5.419 3.093 5.705 1.00 95.50 72 ASP A C 1
ATOM 594 O O . ASP A 1 72 ? -6.016 3.054 4.629 1.00 95.50 72 ASP A O 1
ATOM 598 N N . ALA A 1 73 ? -4.087 3.013 5.792 1.00 95.31 73 ALA A N 1
ATOM 599 C CA . ALA A 1 73 ? -3.225 2.920 4.619 1.00 95.31 73 ALA A CA 1
ATOM 600 C C . ALA A 1 73 ? -3.524 1.666 3.776 1.00 95.31 73 ALA A C 1
ATOM 602 O O . ALA A 1 73 ? -3.572 1.744 2.550 1.00 95.31 73 ALA A O 1
ATOM 603 N N . LEU A 1 74 ? -3.762 0.515 4.418 1.00 94.56 74 LEU A N 1
ATOM 604 C CA . LEU A 1 74 ? -4.092 -0.741 3.727 1.00 94.56 74 LEU A CA 1
ATOM 605 C C . LEU A 1 74 ? -5.469 -0.693 3.048 1.00 94.56 74 LEU A C 1
ATOM 607 O O . LEU A 1 74 ? -5.643 -1.244 1.960 1.00 94.56 74 LEU A O 1
ATOM 611 N N . ILE A 1 75 ? -6.455 -0.031 3.662 1.00 95.12 75 ILE A N 1
ATOM 612 C CA . ILE A 1 75 ? -7.764 0.192 3.029 1.00 95.12 75 ILE A CA 1
ATOM 613 C C . ILE A 1 75 ? -7.609 1.108 1.812 1.00 95.12 75 ILE A C 1
ATOM 615 O O . ILE A 1 75 ? -8.174 0.808 0.759 1.00 95.12 75 ILE A O 1
ATOM 619 N N . ALA A 1 76 ? -6.841 2.191 1.943 1.00 95.00 76 ALA A N 1
ATOM 620 C CA . ALA A 1 76 ? -6.584 3.128 0.856 1.00 95.00 76 ALA A CA 1
ATOM 621 C C . ALA A 1 76 ? -5.858 2.453 -0.320 1.00 95.00 76 ALA A C 1
ATOM 623 O O . ALA A 1 76 ? -6.291 2.580 -1.463 1.00 95.00 76 ALA A O 1
ATOM 624 N N . GLU A 1 77 ? -4.814 1.661 -0.048 1.00 94.19 77 GLU A N 1
ATOM 625 C CA . GLU A 1 77 ? -4.109 0.864 -1.061 1.00 94.19 77 GLU A CA 1
ATOM 626 C C . GLU A 1 77 ? -5.072 -0.052 -1.811 1.00 94.19 77 GLU A C 1
ATOM 628 O O . GLU A 1 77 ? -5.103 -0.026 -3.039 1.00 94.19 77 GLU A O 1
ATOM 633 N N . LYS A 1 78 ? -5.907 -0.808 -1.090 1.00 93.19 78 LYS A N 1
ATOM 634 C CA . LYS A 1 78 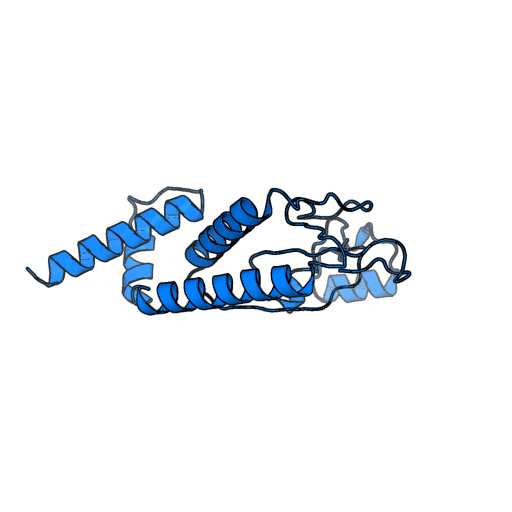? -6.896 -1.691 -1.713 1.00 93.19 78 LYS A CA 1
ATOM 635 C C . LYS A 1 78 ? -7.879 -0.921 -2.600 1.00 93.19 78 LYS A C 1
ATOM 637 O O . LYS A 1 78 ? -8.103 -1.330 -3.734 1.00 93.19 78 LYS A O 1
ATOM 642 N N . SER A 1 79 ? -8.426 0.191 -2.105 1.00 92.50 79 SER A N 1
ATOM 643 C CA . SER A 1 79 ? -9.352 1.050 -2.857 1.00 92.50 79 SER A CA 1
ATOM 644 C C . SER A 1 79 ? -8.728 1.537 -4.165 1.00 92.50 79 SER A C 1
ATOM 646 O O . SER A 1 79 ? -9.317 1.403 -5.238 1.00 92.50 79 SER A O 1
ATOM 648 N N . ILE A 1 80 ? -7.493 2.039 -4.097 1.00 92.19 80 ILE A N 1
ATOM 649 C CA . ILE A 1 80 ? -6.781 2.534 -5.273 1.00 92.19 80 ILE A CA 1
ATOM 650 C C . ILE A 1 80 ? -6.478 1.389 -6.243 1.00 92.19 80 ILE A C 1
ATOM 652 O O . ILE A 1 80 ? -6.720 1.543 -7.439 1.00 92.19 80 ILE A O 1
ATOM 656 N N . LEU A 1 81 ? -5.989 0.246 -5.751 1.00 91.25 81 LEU A N 1
ATOM 657 C CA . LEU A 1 81 ? -5.717 -0.937 -6.573 1.00 91.25 81 LEU A CA 1
ATOM 658 C C . LEU A 1 81 ? -6.978 -1.434 -7.293 1.00 91.25 81 LEU A C 1
ATOM 660 O O . LEU A 1 81 ? -6.898 -1.797 -8.465 1.00 91.25 81 LEU A O 1
ATOM 664 N N . ASP A 1 82 ? -8.138 -1.398 -6.634 1.00 90.38 82 ASP A N 1
ATOM 665 C CA . ASP A 1 82 ? -9.423 -1.747 -7.242 1.00 90.38 82 ASP A CA 1
ATOM 666 C C . ASP A 1 82 ? -9.816 -0.747 -8.350 1.00 90.38 82 ASP A C 1
ATOM 668 O O . ASP A 1 82 ? -10.242 -1.169 -9.428 1.00 90.38 82 ASP A O 1
ATOM 672 N N . ILE A 1 83 ? -9.598 0.562 -8.144 1.00 88.25 83 ILE A N 1
ATOM 673 C CA . ILE A 1 83 ? -9.850 1.617 -9.150 1.00 88.25 83 ILE A CA 1
ATOM 674 C C . ILE A 1 83 ? -8.964 1.430 -10.390 1.00 88.25 83 ILE A C 1
ATOM 676 O O . ILE A 1 83 ? -9.428 1.561 -11.526 1.00 88.25 83 ILE A O 1
ATOM 680 N N . ILE A 1 84 ? -7.682 1.119 -10.189 1.00 87.69 84 ILE A N 1
ATOM 681 C CA . ILE A 1 84 ? -6.699 1.015 -11.278 1.00 87.69 84 ILE A CA 1
ATOM 682 C C . ILE A 1 84 ? -6.544 -0.398 -11.828 1.00 87.69 84 ILE A C 1
ATOM 684 O O . ILE A 1 84 ? -5.711 -0.614 -12.704 1.00 87.69 84 ILE A O 1
ATOM 688 N N . LYS A 1 85 ? -7.351 -1.358 -11.369 1.00 87.62 85 LYS A N 1
ATOM 689 C CA . LYS A 1 85 ? -7.258 -2.770 -11.758 1.00 87.62 85 LYS A CA 1
ATOM 690 C C . LYS A 1 85 ? -7.287 -2.986 -13.272 1.00 87.62 85 LYS A C 1
ATOM 692 O O . LYS A 1 85 ? -6.641 -3.897 -13.776 1.00 87.62 85 LYS A O 1
ATOM 697 N N . LYS A 1 86 ? -7.996 -2.128 -14.013 1.00 87.12 86 LYS A N 1
ATOM 698 C CA . LYS A 1 86 ? -8.039 -2.170 -15.485 1.00 87.12 86 LYS A CA 1
ATOM 699 C C . LYS A 1 86 ? -6.695 -1.848 -16.160 1.00 87.12 86 LYS A C 1
ATOM 701 O O . LYS A 1 86 ? -6.494 -2.242 -17.299 1.00 87.12 86 LYS A O 1
ATOM 706 N N . TYR A 1 87 ? -5.793 -1.161 -15.460 1.00 89.19 87 TYR A N 1
ATOM 707 C CA . TYR A 1 87 ? -4.434 -0.826 -15.898 1.00 89.19 87 TYR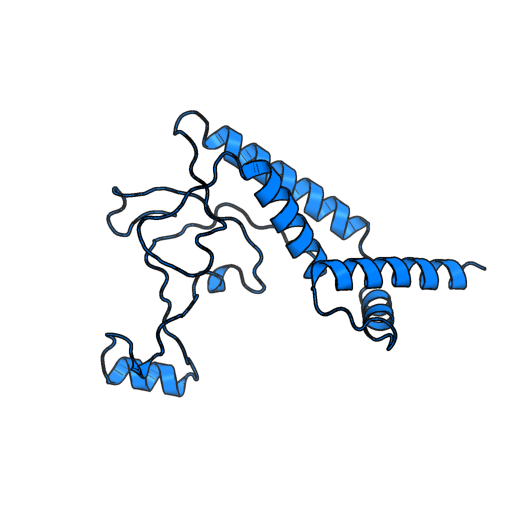 A CA 1
ATOM 708 C C . TYR A 1 87 ? -3.387 -1.804 -15.349 1.00 89.19 87 TYR A C 1
ATOM 710 O O . TYR A 1 87 ? -2.190 -1.517 -15.402 1.00 89.19 87 TYR A O 1
ATOM 718 N N . GLN A 1 88 ? -3.818 -2.924 -14.754 1.00 90.50 88 GLN A N 1
ATOM 719 C CA . GLN A 1 88 ? -2.913 -3.876 -14.125 1.00 90.50 88 GLN A CA 1
ATOM 720 C C . GLN A 1 88 ? -1.860 -4.362 -15.119 1.00 90.50 88 GLN A C 1
ATOM 722 O O . GLN A 1 88 ? -2.165 -4.799 -16.228 1.00 90.50 88 GLN A O 1
ATOM 727 N N . TYR A 1 89 ? -0.611 -4.307 -14.677 1.00 91.44 89 TYR A N 1
ATOM 728 C CA . TYR A 1 89 ? 0.547 -4.699 -15.452 1.00 91.44 89 TYR A CA 1
ATOM 729 C C . TYR A 1 89 ? 1.344 -5.750 -14.698 1.00 91.44 89 TYR A C 1
ATOM 731 O O . TYR A 1 89 ? 1.547 -5.633 -13.491 1.00 91.44 89 TYR A O 1
ATOM 739 N N . TRP A 1 90 ? 1.814 -6.763 -15.421 1.00 90.75 90 TRP A N 1
ATOM 740 C CA . TRP A 1 90 ? 2.695 -7.795 -14.891 1.00 90.75 90 TRP A CA 1
ATOM 741 C C . TRP A 1 90 ? 4.102 -7.565 -15.441 1.00 90.75 90 TRP A C 1
ATOM 743 O O . TRP A 1 90 ? 4.318 -7.826 -16.626 1.00 90.75 90 TRP A O 1
ATOM 753 N N . PRO A 1 91 ? 5.038 -7.070 -14.611 1.00 89.44 91 PRO A N 1
ATOM 754 C CA . PRO A 1 91 ? 6.405 -6.826 -15.041 1.00 89.44 91 PRO A CA 1
ATOM 755 C C . PRO A 1 91 ? 7.106 -8.101 -15.517 1.00 89.44 91 PRO A C 1
ATOM 757 O O . PRO A 1 91 ? 6.817 -9.196 -15.023 1.00 89.44 91 PRO A O 1
ATOM 760 N N . LYS A 1 92 ? 8.039 -7.949 -16.462 1.00 88.19 92 LYS A N 1
ATOM 761 C CA . LYS A 1 92 ? 8.808 -9.061 -17.049 1.00 88.19 92 LYS A CA 1
ATOM 762 C C . LYS A 1 92 ? 9.680 -9.788 -16.023 1.00 88.19 92 LYS A C 1
ATOM 764 O O . LYS A 1 92 ? 9.751 -11.014 -16.051 1.00 88.19 92 LYS A O 1
ATOM 769 N N . GLU A 1 93 ? 10.338 -9.046 -15.136 1.00 85.00 93 GLU A N 1
ATOM 770 C CA . GLU A 1 93 ? 11.166 -9.610 -14.068 1.00 85.00 93 GLU A CA 1
ATOM 771 C C . GLU A 1 93 ? 10.307 -9.946 -12.842 1.00 85.00 93 GLU A C 1
ATOM 773 O O . GLU A 1 93 ? 9.448 -9.164 -12.423 1.00 85.00 93 GLU A O 1
ATOM 778 N N . ASP A 1 94 ? 10.549 -11.103 -12.222 1.00 82.44 94 ASP A N 1
ATOM 779 C CA . ASP A 1 94 ? 9.819 -11.499 -11.017 1.00 82.44 94 ASP A CA 1
ATOM 780 C C . ASP A 1 94 ? 10.374 -10.796 -9.773 1.00 82.44 94 ASP A C 1
ATOM 782 O O . ASP A 1 94 ? 11.550 -10.920 -9.440 1.00 82.44 94 ASP A O 1
ATOM 786 N N . PHE A 1 95 ? 9.507 -10.110 -9.029 1.00 82.12 95 PHE A N 1
ATOM 787 C CA . PHE A 1 95 ? 9.852 -9.506 -7.743 1.00 82.12 95 PHE A CA 1
ATOM 788 C C . PHE A 1 95 ? 8.651 -9.476 -6.792 1.00 82.12 95 PHE A C 1
ATOM 790 O O . PHE A 1 95 ? 7.494 -9.687 -7.174 1.00 82.12 95 PHE A O 1
ATOM 797 N N . SER A 1 96 ? 8.928 -9.238 -5.512 1.00 79.31 96 SER A N 1
ATOM 798 C CA . SER A 1 96 ? 7.896 -9.172 -4.474 1.00 79.31 96 SER A CA 1
ATOM 799 C C . SER A 1 96 ? 6.960 -7.973 -4.674 1.00 79.31 96 SER A C 1
ATOM 801 O O . SER A 1 96 ? 7.397 -6.831 -4.787 1.00 79.31 96 SER A O 1
ATOM 803 N N . GLY A 1 97 ? 5.648 -8.222 -4.695 1.00 79.81 97 GLY A N 1
ATOM 804 C CA . GLY A 1 97 ? 4.642 -7.172 -4.893 1.00 79.81 97 GLY A CA 1
ATOM 805 C C . GLY A 1 97 ? 4.403 -6.786 -6.358 1.00 79.81 97 GLY A C 1
ATOM 806 O O . GLY A 1 97 ? 3.800 -5.746 -6.614 1.00 79.81 97 GLY A O 1
ATOM 807 N N . LYS A 1 98 ? 4.827 -7.604 -7.329 1.00 85.75 98 LYS A N 1
ATOM 808 C CA . LYS A 1 98 ? 4.538 -7.388 -8.760 1.00 85.75 98 LYS A CA 1
ATOM 809 C C . LYS A 1 98 ? 3.042 -7.259 -9.101 1.00 85.75 98 LYS A C 1
ATOM 811 O O . LYS A 1 98 ? 2.694 -6.689 -10.123 1.00 85.75 98 LYS A O 1
ATOM 816 N N . SER A 1 99 ? 2.154 -7.767 -8.242 1.00 84.06 99 SER A N 1
ATOM 817 C CA . SER A 1 99 ? 0.694 -7.673 -8.395 1.00 84.06 99 SER A CA 1
ATOM 818 C C . SER A 1 99 ? 0.138 -6.258 -8.213 1.00 84.06 99 SER A C 1
ATOM 820 O O . SER A 1 99 ? -1.009 -6.009 -8.574 1.00 84.06 99 SER A O 1
ATOM 822 N N . GLU A 1 100 ? 0.931 -5.350 -7.644 1.00 85.38 100 GLU A N 1
ATOM 823 C CA . GLU A 1 100 ? 0.566 -3.954 -7.364 1.00 85.38 100 GLU A CA 1
ATOM 824 C C . GLU A 1 100 ? 1.056 -2.996 -8.472 1.00 85.38 100 GLU A C 1
ATOM 826 O O . GLU A 1 100 ? 1.184 -1.789 -8.250 1.00 85.38 100 GLU A O 1
ATOM 831 N N . CYS A 1 101 ? 1.417 -3.532 -9.640 1.00 91.00 101 CYS A N 1
ATOM 832 C CA . CYS A 1 101 ? 1.973 -2.773 -10.753 1.00 91.00 101 CYS A CA 1
ATOM 833 C C . CYS A 1 101 ? 0.911 -2.424 -11.796 1.00 91.00 101 CYS A C 1
ATOM 835 O O . CYS A 1 101 ? 0.000 -3.206 -12.072 1.00 91.00 101 CYS A O 1
ATOM 837 N N . VAL A 1 102 ? 1.054 -1.245 -12.398 1.00 91.31 102 VAL A N 1
ATOM 838 C CA . VAL A 1 102 ? 0.178 -0.748 -13.461 1.00 91.31 102 VAL A CA 1
ATOM 839 C C . VAL A 1 102 ? 0.974 -0.090 -14.575 1.00 91.31 102 VAL A C 1
ATOM 841 O O . VAL A 1 102 ? 2.023 0.507 -14.334 1.00 91.31 102 VAL A O 1
ATOM 844 N N . SER A 1 103 ? 0.451 -0.170 -15.790 1.00 89.81 103 SER A N 1
ATOM 845 C CA . SER A 1 103 ? 0.983 0.529 -16.954 1.00 89.81 103 SER A CA 1
ATOM 846 C C . SER A 1 103 ? -0.152 1.298 -17.617 1.00 89.81 103 SER A C 1
ATOM 848 O O . SER A 1 103 ? -1.282 0.815 -17.687 1.00 89.81 103 SER A O 1
ATOM 850 N N . CYS A 1 104 ? 0.135 2.522 -18.038 1.00 81.88 104 CYS A N 1
ATOM 851 C CA . CYS A 1 104 ? -0.809 3.375 -18.740 1.00 81.88 104 CYS A CA 1
ATOM 852 C C . CYS A 1 104 ? -0.170 3.895 -20.025 1.00 81.88 104 CYS A C 1
ATOM 854 O O . CYS A 1 104 ? 1.046 4.103 -20.083 1.00 81.88 104 CYS A O 1
ATOM 856 N N . ASP A 1 105 ? -1.004 4.086 -21.045 1.00 77.12 105 ASP A N 1
ATOM 857 C CA . ASP A 1 105 ? -0.574 4.599 -22.339 1.00 77.12 105 ASP A CA 1
ATOM 858 C C . ASP A 1 105 ? 0.006 6.005 -22.196 1.00 77.12 105 ASP A C 1
ATOM 860 O O . ASP A 1 105 ? -0.470 6.817 -21.399 1.00 77.12 105 ASP A O 1
ATOM 864 N N . ALA A 1 106 ? 1.038 6.303 -22.989 1.00 66.19 106 ALA A N 1
ATOM 865 C CA . ALA A 1 106 ? 1.817 7.534 -22.871 1.00 66.19 106 ALA A CA 1
ATOM 866 C C . ALA A 1 106 ? 0.974 8.821 -22.968 1.00 66.19 106 ALA A C 1
ATOM 868 O O . ALA A 1 106 ? 1.349 9.825 -22.366 1.00 66.19 106 ALA A O 1
ATOM 869 N N . SER A 1 107 ? -0.160 8.794 -23.680 1.00 70.50 107 SER A N 1
ATOM 870 C CA . SER A 1 107 ? -1.076 9.937 -23.809 1.00 70.50 107 SER A CA 1
ATOM 871 C C . SER A 1 107 ? -1.810 10.290 -22.514 1.00 70.50 107 SER A C 1
ATOM 873 O O . SER A 1 107 ? -2.163 11.450 -22.321 1.00 70.50 107 SER A O 1
ATOM 875 N N . ASP A 1 108 ? -1.988 9.322 -21.611 1.00 80.12 108 ASP A N 1
ATOM 876 C CA . ASP A 1 108 ? -2.884 9.441 -20.453 1.00 80.12 108 ASP A CA 1
ATOM 877 C C . ASP A 1 108 ? -2.116 9.432 -19.121 1.00 80.12 108 ASP A C 1
ATOM 879 O O . ASP A 1 108 ? -2.705 9.556 -18.044 1.00 80.12 108 ASP A O 1
ATOM 883 N N . VAL A 1 109 ? -0.786 9.294 -19.171 1.00 80.62 109 VAL A N 1
ATOM 884 C CA . VAL A 1 109 ? 0.088 9.169 -17.995 1.00 80.62 109 VAL A CA 1
ATOM 885 C C . VAL A 1 109 ? -0.105 10.319 -17.005 1.00 80.62 109 VAL A C 1
ATOM 887 O O . VAL A 1 109 ? -0.194 10.084 -15.797 1.00 80.62 109 VAL A O 1
ATOM 890 N N . ASP A 1 110 ? -0.149 11.558 -17.490 1.00 84.94 110 ASP A N 1
ATOM 891 C CA . ASP A 1 110 ? -0.201 12.732 -16.616 1.00 84.94 110 ASP A CA 1
ATOM 892 C C . ASP A 1 110 ? -1.562 12.890 -15.946 1.00 84.94 110 ASP A C 1
ATOM 894 O O . ASP A 1 110 ? -1.636 13.215 -14.758 1.00 84.94 110 ASP A O 1
ATOM 898 N N . GLU A 1 111 ? -2.645 12.630 -16.677 1.00 87.31 111 GLU A N 1
ATOM 899 C CA . GLU A 1 111 ? -3.993 12.643 -16.117 1.00 87.31 111 GLU A CA 1
ATOM 900 C C . GLU A 1 111 ? -4.178 11.502 -15.112 1.00 87.31 111 GLU A C 1
ATOM 902 O O . GLU A 1 111 ? -4.667 11.725 -14.002 1.00 87.31 111 GLU A O 1
ATOM 907 N N . PHE A 1 112 ? -3.701 10.301 -15.451 1.00 86.81 112 PHE A N 1
ATOM 908 C CA . PHE A 1 112 ? -3.694 9.152 -14.553 1.00 86.81 112 PHE A CA 1
ATOM 909 C C . PHE A 1 112 ? -2.988 9.485 -13.234 1.00 86.81 112 PHE A C 1
ATOM 911 O O . PHE A 1 112 ? -3.583 9.349 -12.164 1.00 86.81 112 PHE A O 1
ATOM 918 N N . LYS A 1 113 ? -1.751 10.000 -13.293 1.00 89.38 113 LYS A N 1
ATOM 919 C CA . LYS A 1 113 ? -0.988 10.406 -12.101 1.00 89.38 113 LYS A CA 1
ATOM 920 C C . LYS A 1 113 ? -1.740 11.443 -11.275 1.00 89.38 113 LYS A C 1
ATOM 922 O O . LYS A 1 113 ? -1.882 11.265 -10.068 1.00 89.38 113 LYS A O 1
ATOM 927 N N . LYS A 1 114 ? -2.247 12.504 -11.911 1.00 91.62 114 LYS A N 1
ATOM 928 C CA . LYS A 1 114 ? -2.980 13.581 -11.227 1.00 91.62 114 LYS A CA 1
ATOM 929 C C . LYS A 1 114 ? -4.221 13.061 -10.506 1.00 91.62 114 LYS A C 1
ATOM 931 O O . LYS A 1 114 ? -4.457 13.449 -9.365 1.00 91.62 114 LYS A O 1
ATOM 936 N N . ASN A 1 115 ? -4.985 12.170 -11.134 1.00 91.00 115 ASN A N 1
ATOM 937 C CA . ASN A 1 115 ? -6.192 11.600 -10.539 1.00 91.00 115 ASN A CA 1
ATOM 938 C C . ASN A 1 115 ? -5.876 10.723 -9.321 1.00 91.00 115 ASN A C 1
ATOM 940 O O . ASN A 1 115 ? -6.555 10.835 -8.300 1.00 91.00 115 ASN A O 1
ATOM 944 N N . ILE A 1 116 ? -4.822 9.905 -9.395 1.00 92.12 116 ILE A N 1
ATOM 945 C CA . ILE A 1 116 ? -4.383 9.074 -8.266 1.00 92.12 116 ILE A CA 1
ATOM 946 C C . ILE A 1 116 ? -3.861 9.935 -7.116 1.00 92.12 116 ILE A C 1
ATOM 948 O O . ILE A 1 116 ? -4.285 9.733 -5.982 1.00 92.12 116 ILE A O 1
ATOM 952 N N . ILE A 1 117 ? -3.015 10.930 -7.399 1.00 94.81 117 ILE A N 1
ATOM 953 C CA . ILE A 1 117 ? -2.496 11.864 -6.387 1.00 94.81 117 ILE A CA 1
ATOM 954 C C . ILE A 1 117 ? -3.649 12.584 -5.683 1.00 94.81 117 ILE A C 1
ATOM 956 O O . ILE A 1 117 ? -3.746 12.545 -4.460 1.00 94.81 117 ILE A O 1
ATOM 960 N N . LYS A 1 118 ? -4.591 13.146 -6.451 1.00 95.00 118 LYS A N 1
ATOM 961 C CA . LYS A 1 118 ? -5.768 13.827 -5.901 1.00 95.00 118 LYS A CA 1
ATOM 962 C C . LYS A 1 118 ? -6.605 12.910 -5.005 1.00 95.00 118 LYS A C 1
ATOM 964 O O . LYS A 1 118 ? -7.106 13.360 -3.978 1.00 95.00 118 LYS A O 1
ATOM 969 N N . HIS A 1 119 ? -6.776 11.644 -5.390 1.00 93.75 119 HIS A N 1
ATOM 970 C CA . HIS A 1 119 ? -7.497 10.668 -4.575 1.00 93.75 119 HIS A CA 1
ATOM 971 C C . HIS A 1 119 ? -6.746 10.345 -3.276 1.00 93.75 119 HIS A C 1
ATOM 973 O O . HIS A 1 119 ? -7.362 10.334 -2.215 1.00 93.75 119 HIS A O 1
ATOM 979 N N . MET A 1 120 ? -5.427 10.137 -3.347 1.00 95.19 120 MET A N 1
ATOM 980 C CA . MET A 1 120 ? -4.582 9.874 -2.177 1.00 95.19 120 MET A CA 1
ATOM 981 C C . MET A 1 120 ? -4.615 11.031 -1.175 1.00 95.19 120 MET A C 1
ATOM 983 O O . MET A 1 120 ? -4.766 10.790 0.019 1.00 95.19 120 MET A O 1
ATOM 987 N N . ASP A 1 121 ? -4.506 12.270 -1.655 1.00 96.75 121 ASP A N 1
ATOM 988 C CA . ASP A 1 121 ? -4.518 13.461 -0.801 1.00 96.75 121 ASP A CA 1
ATOM 989 C C . ASP A 1 121 ? -5.877 13.647 -0.115 1.00 96.75 121 ASP A C 1
ATOM 991 O O . ASP A 1 121 ? -5.942 13.939 1.081 1.00 96.75 121 ASP A O 1
ATOM 995 N N . ALA A 1 122 ? -6.970 13.446 -0.858 1.00 95.81 122 ALA A N 1
ATOM 996 C CA . ALA A 1 122 ? -8.319 13.553 -0.315 1.00 95.81 122 ALA A CA 1
ATOM 997 C C . ALA A 1 122 ? -8.604 12.468 0.738 1.00 95.81 122 ALA A C 1
ATOM 999 O O . ALA A 1 122 ? -9.070 12.802 1.828 1.00 95.81 122 ALA A O 1
ATOM 1000 N N . ASP A 1 123 ? -8.292 11.200 0.442 1.00 96.19 123 ASP A N 1
ATOM 1001 C CA . ASP A 1 123 ? -8.516 10.080 1.370 1.00 96.19 123 ASP A CA 1
ATOM 1002 C C . ASP A 1 123 ? -7.644 10.220 2.629 1.00 96.19 123 ASP A C 1
ATOM 1004 O O . ASP A 1 123 ? -8.169 10.153 3.739 1.00 96.19 123 ASP A O 1
ATOM 1008 N N . SER A 1 124 ? -6.348 10.528 2.489 1.00 96.56 124 SER A N 1
ATOM 1009 C CA . SER A 1 124 ? -5.455 10.758 3.636 1.00 96.56 124 SER A CA 1
ATOM 1010 C C . SER A 1 124 ? -5.951 11.901 4.527 1.00 96.56 124 SER A C 1
ATOM 1012 O O . SER A 1 124 ? -6.049 11.736 5.746 1.00 96.56 124 SER A O 1
ATOM 1014 N N . SER A 1 125 ? -6.356 13.031 3.934 1.00 96.56 125 SER A N 1
ATOM 1015 C CA . SER A 1 125 ? -6.873 14.174 4.693 1.00 96.56 125 SER A CA 1
ATOM 1016 C C . SER A 1 125 ? -8.168 13.841 5.440 1.00 96.56 125 SER A C 1
ATOM 1018 O O . SER A 1 125 ? -8.319 14.180 6.620 1.00 96.56 125 SER A O 1
ATOM 1020 N N . GLU A 1 126 ? -9.102 13.150 4.782 1.00 96.00 126 GLU A N 1
ATOM 1021 C CA . GLU A 1 126 ? -10.362 12.736 5.395 1.00 96.00 126 GLU A CA 1
ATOM 1022 C C . GLU A 1 126 ? -10.133 11.740 6.539 1.00 96.00 126 GLU A C 1
ATOM 1024 O O . GLU A 1 126 ? -10.749 11.863 7.605 1.00 96.00 126 GLU A O 1
ATOM 1029 N N . ARG A 1 127 ? -9.226 10.777 6.359 1.00 94.25 127 ARG A N 1
ATOM 1030 C CA . ARG A 1 127 ? -8.909 9.788 7.391 1.00 94.25 127 ARG A CA 1
ATOM 1031 C C . ARG A 1 127 ? -8.214 10.398 8.591 1.00 94.25 127 ARG A C 1
ATOM 1033 O O . ARG A 1 127 ? -8.611 10.080 9.706 1.00 94.25 127 ARG A O 1
ATOM 1040 N N . GLU A 1 128 ? -7.262 11.311 8.400 1.00 93.88 128 GLU A N 1
ATOM 1041 C CA . GLU A 1 128 ? -6.623 12.004 9.527 1.00 93.88 128 GLU A CA 1
ATOM 1042 C C . GLU A 1 128 ? -7.655 12.788 10.344 1.00 93.88 128 GLU A C 1
ATOM 1044 O O . GLU A 1 128 ? -7.681 12.696 11.572 1.00 93.88 128 GLU A O 1
ATOM 1049 N N . LYS A 1 129 ? -8.570 13.499 9.672 1.00 94.00 129 LYS A N 1
ATOM 1050 C CA . LYS A 1 129 ? -9.635 14.266 10.333 1.00 94.00 129 LYS A CA 1
ATOM 1051 C C . LYS A 1 129 ? -10.565 13.383 11.170 1.00 94.00 129 LYS A C 1
ATOM 1053 O O . LYS A 1 129 ? -11.030 13.811 12.226 1.00 94.00 129 LYS A O 1
ATOM 1058 N N . ASN A 1 130 ? -10.853 12.176 10.694 1.00 91.75 130 ASN A N 1
ATOM 1059 C CA . ASN A 1 130 ? -11.766 11.237 11.345 1.00 91.75 130 ASN A CA 1
ATOM 1060 C C . ASN A 1 130 ? -11.056 10.240 12.277 1.00 91.75 130 ASN A C 1
ATOM 1062 O O . ASN A 1 130 ? -11.721 9.431 12.934 1.00 91.75 130 ASN A O 1
ATOM 1066 N N . ALA A 1 131 ? -9.724 10.281 12.348 1.00 92.56 131 ALA A N 1
ATOM 1067 C CA . ALA A 1 131 ? -8.942 9.328 13.111 1.00 92.56 131 ALA A CA 1
ATOM 1068 C C . ALA A 1 131 ? -9.186 9.511 14.620 1.00 92.56 131 ALA A C 1
ATOM 1070 O O . ALA A 1 131 ? -9.047 10.620 15.148 1.00 92.56 131 ALA A O 1
ATOM 1071 N N . PRO A 1 132 ? -9.496 8.434 15.369 1.00 93.25 132 PRO A N 1
ATOM 1072 C CA . PRO A 1 132 ? -9.519 8.511 16.824 1.00 93.25 132 PRO A CA 1
ATOM 1073 C C . PRO A 1 132 ? -8.136 8.909 17.353 1.00 93.25 132 PRO A C 1
ATOM 1075 O O . PRO A 1 132 ? -7.112 8.668 16.709 1.00 93.25 132 PRO A O 1
ATOM 1078 N N . ASN A 1 133 ? -8.082 9.484 18.557 1.00 92.81 133 ASN A N 1
ATOM 1079 C CA . ASN A 1 133 ? -6.794 9.747 19.196 1.00 92.81 133 ASN A CA 1
ATOM 1080 C C . ASN A 1 133 ? -6.049 8.428 19.496 1.00 92.81 133 ASN A C 1
ATOM 1082 O O . ASN A 1 133 ? -6.667 7.373 19.669 1.00 92.81 133 ASN A O 1
ATOM 1086 N N . GLN A 1 134 ? -4.717 8.501 19.579 1.00 92.81 134 GLN A N 1
ATOM 1087 C CA . GLN A 1 134 ? -3.858 7.319 19.710 1.00 92.81 134 GLN A CA 1
ATOM 1088 C C . GLN A 1 134 ? -4.180 6.483 20.956 1.00 92.81 134 GLN A C 1
ATOM 1090 O O . GLN A 1 134 ? -4.150 5.255 20.908 1.00 92.81 134 GLN A O 1
ATOM 1095 N N . LEU A 1 135 ? -4.495 7.141 22.076 1.00 91.69 135 LEU A N 1
ATOM 1096 C CA . LEU A 1 135 ? -4.804 6.464 23.333 1.00 91.69 135 LEU A CA 1
ATOM 1097 C C . LEU A 1 135 ? -6.073 5.614 23.200 1.00 91.69 135 LEU A C 1
ATOM 1099 O O . LEU A 1 135 ? -6.061 4.433 23.540 1.00 91.69 135 LEU A O 1
ATOM 1103 N N . LEU A 1 136 ? -7.140 6.196 22.652 1.00 92.69 136 LEU A N 1
ATOM 1104 C CA . LEU A 1 136 ? -8.415 5.528 22.416 1.00 92.69 136 LEU A CA 1
ATOM 1105 C C . LEU A 1 136 ? -8.246 4.341 21.463 1.00 92.69 136 LEU A C 1
ATOM 1107 O O . LEU A 1 136 ? -8.745 3.253 21.747 1.00 92.69 136 LEU A O 1
ATOM 1111 N N . TYR A 1 137 ? -7.495 4.533 20.375 1.00 94.19 137 TYR A N 1
ATOM 1112 C CA . TYR A 1 137 ? -7.203 3.469 19.419 1.00 94.19 137 TYR A CA 1
ATOM 1113 C C . TYR A 1 137 ? -6.437 2.312 20.070 1.00 94.19 137 TYR A C 1
ATOM 1115 O O . TYR A 1 137 ? -6.813 1.151 19.911 1.00 94.19 137 TYR A O 1
ATOM 1123 N N . ASN A 1 138 ? -5.408 2.613 20.867 1.00 92.25 138 ASN A N 1
ATOM 1124 C CA . ASN A 1 138 ? -4.634 1.601 21.586 1.00 92.25 138 ASN A CA 1
ATOM 1125 C C . ASN A 1 138 ? -5.497 0.840 22.607 1.00 92.25 138 ASN A C 1
ATOM 1127 O O . ASN A 1 138 ? -5.405 -0.383 22.697 1.00 92.25 138 ASN A O 1
ATOM 1131 N N . MET A 1 139 ? -6.366 1.538 23.346 1.00 90.81 139 MET A N 1
ATOM 1132 C CA . MET A 1 139 ? -7.305 0.912 24.284 1.00 90.81 139 MET A CA 1
ATOM 1133 C C . MET A 1 139 ? -8.274 -0.041 23.574 1.00 90.81 139 MET A C 1
ATOM 1135 O O . MET A 1 139 ? -8.483 -1.160 24.040 1.00 90.81 139 MET A O 1
ATOM 1139 N N . ALA A 1 140 ? -8.835 0.375 22.437 1.00 92.06 140 ALA A N 1
ATOM 1140 C CA . ALA A 1 140 ? -9.725 -0.456 21.633 1.00 92.06 140 ALA A CA 1
ATOM 1141 C C . ALA A 1 140 ? -8.993 -1.667 21.024 1.00 92.06 140 ALA A C 1
ATOM 1143 O O . ALA A 1 140 ? -9.483 -2.791 21.124 1.00 92.06 140 ALA A O 1
ATOM 1144 N N . ASN A 1 141 ? -7.792 -1.474 20.466 1.00 89.75 141 ASN A N 1
ATOM 1145 C CA . ASN A 1 141 ? -6.983 -2.542 19.863 1.00 89.75 141 ASN A CA 1
ATOM 1146 C C . ASN A 1 141 ? -6.531 -3.611 20.870 1.00 89.75 141 ASN A C 1
ATOM 1148 O O . ASN A 1 141 ? -6.366 -4.773 20.496 1.00 89.75 141 ASN A O 1
ATOM 1152 N N . ASN A 1 142 ? -6.366 -3.233 22.139 1.00 88.25 142 ASN A N 1
ATOM 1153 C CA . ASN A 1 142 ? -5.974 -4.141 23.215 1.00 88.25 142 ASN A CA 1
ATOM 1154 C C . ASN A 1 142 ? -7.150 -4.902 23.844 1.00 88.25 142 ASN A C 1
ATOM 1156 O O . ASN A 1 142 ? -6.935 -5.715 24.746 1.00 88.25 142 ASN A O 1
ATOM 1160 N N . LYS A 1 143 ? -8.395 -4.692 23.393 1.00 84.56 143 LYS A N 1
ATOM 1161 C CA . LYS A 1 143 ? -9.511 -5.513 23.870 1.00 84.56 143 LYS A CA 1
ATOM 1162 C C . LYS A 1 143 ? -9.325 -6.970 23.458 1.00 84.56 143 LYS A C 1
ATOM 1164 O O . LYS A 1 143 ? -9.217 -7.302 22.279 1.00 84.56 143 LYS A O 1
ATOM 1169 N N . THR A 1 144 ? -9.430 -7.861 24.439 1.00 74.19 144 THR A N 1
ATOM 1170 C CA . THR A 1 144 ? -9.345 -9.323 24.280 1.00 74.19 144 THR A CA 1
ATOM 1171 C C . THR A 1 144 ? -10.381 -9.919 23.320 1.00 74.19 144 THR A C 1
ATOM 1173 O O . THR A 1 144 ? -10.192 -11.041 22.841 1.00 74.19 144 THR A O 1
ATOM 1176 N N . SER A 1 145 ? -11.457 -9.186 23.017 1.00 81.88 145 SER A N 1
ATOM 1177 C CA . SER A 1 145 ? -12.486 -9.573 22.049 1.00 81.88 145 SER A CA 1
ATOM 1178 C C . SER A 1 145 ? -12.052 -9.430 20.584 1.00 81.88 145 SER A C 1
ATOM 1180 O O . SER A 1 145 ? -12.654 -10.065 19.723 1.00 81.88 145 SER A O 1
ATOM 1182 N N . ILE A 1 146 ? -11.014 -8.642 20.271 1.00 84.44 146 ILE A N 1
ATOM 1183 C CA . ILE A 1 146 ? -10.546 -8.433 18.891 1.00 84.44 146 ILE A CA 1
ATOM 1184 C C . ILE A 1 146 ? -9.394 -9.400 18.582 1.00 84.44 146 ILE A C 1
ATOM 1186 O O . ILE A 1 146 ? -8.211 -9.096 18.762 1.00 84.44 146 ILE A O 1
ATOM 1190 N N . ARG A 1 147 ? -9.753 -10.595 18.099 1.00 87.56 147 ARG A N 1
ATOM 1191 C CA . ARG A 1 147 ? -8.812 -11.671 17.721 1.00 87.56 147 ARG A CA 1
ATOM 1192 C C . ARG A 1 147 ? -8.575 -11.801 16.210 1.00 87.56 147 ARG A C 1
ATOM 1194 O O . ARG A 1 147 ? -7.911 -12.738 15.783 1.00 87.56 147 ARG A O 1
ATOM 1201 N N . GLU A 1 148 ? -9.114 -10.876 15.418 1.00 92.75 148 GLU A N 1
ATOM 1202 C CA . GLU A 1 148 ? -8.972 -10.867 13.958 1.00 92.75 148 GLU A CA 1
ATOM 1203 C C . GLU A 1 148 ? -7.502 -10.680 13.542 1.00 92.75 148 GLU A C 1
ATOM 1205 O O . GLU A 1 148 ? -6.796 -9.824 14.093 1.00 92.75 148 GLU A O 1
ATOM 1210 N N . GLN A 1 149 ? -7.063 -11.514 12.595 1.00 89.44 149 GLN A N 1
ATOM 1211 C CA . GLN A 1 149 ? -5.703 -11.541 12.052 1.00 89.44 149 GLN A CA 1
ATOM 1212 C C . GLN A 1 149 ? -5.575 -10.670 10.801 1.00 89.44 149 GLN A C 1
ATOM 1214 O O . GLN A 1 149 ? -4.525 -10.064 10.589 1.00 89.44 149 GLN A O 1
ATOM 1219 N N . ASP A 1 150 ? -6.629 -10.591 9.984 1.00 93.25 150 ASP A N 1
ATOM 1220 C CA . ASP A 1 150 ? -6.655 -9.702 8.826 1.00 93.25 150 ASP A CA 1
ATOM 1221 C C . ASP A 1 150 ? -6.546 -8.248 9.300 1.00 93.25 150 ASP A C 1
ATOM 1223 O O . ASP A 1 150 ? -7.384 -7.752 10.056 1.00 93.25 150 ASP A O 1
ATOM 1227 N N . LYS A 1 151 ? -5.487 -7.559 8.866 1.00 92.19 151 LYS A N 1
ATOM 1228 C CA . LYS A 1 151 ? -5.163 -6.211 9.344 1.00 92.19 151 LYS A CA 1
ATOM 1229 C C . LYS A 1 151 ? -6.263 -5.194 9.037 1.00 92.19 151 LYS A C 1
ATOM 1231 O O . LYS A 1 151 ? -6.536 -4.338 9.878 1.00 92.19 151 LYS A O 1
ATOM 1236 N N . ILE A 1 152 ? -6.910 -5.300 7.874 1.00 93.75 152 ILE A N 1
ATOM 1237 C CA . ILE A 1 152 ? -7.988 -4.392 7.465 1.00 93.75 152 ILE A CA 1
ATOM 1238 C C . ILE A 1 152 ? -9.220 -4.639 8.334 1.00 93.75 152 ILE A C 1
ATOM 1240 O O . ILE A 1 152 ? -9.740 -3.710 8.952 1.00 93.75 152 ILE A O 1
ATOM 1244 N N . LYS A 1 153 ? -9.672 -5.893 8.441 1.00 94.38 153 LYS A N 1
ATOM 1245 C CA . LYS A 1 153 ? -10.841 -6.243 9.262 1.00 94.38 153 LYS A CA 1
ATOM 1246 C C . LYS A 1 153 ? -10.613 -5.901 10.730 1.00 94.38 153 LYS A C 1
ATOM 1248 O O . LYS A 1 153 ? -11.495 -5.330 11.369 1.00 94.38 153 LYS A O 1
ATOM 1253 N N . ARG A 1 154 ? -9.421 -6.194 11.256 1.00 93.94 154 ARG A N 1
ATOM 1254 C CA . ARG A 1 154 ? -9.028 -5.837 12.621 1.00 93.94 154 ARG A CA 1
ATOM 1255 C C . ARG A 1 154 ? -9.137 -4.333 12.837 1.00 93.94 154 ARG A C 1
ATOM 1257 O O . ARG A 1 154 ? -9.756 -3.915 13.808 1.00 93.94 154 ARG A O 1
ATOM 1264 N N . HIS A 1 155 ? -8.578 -3.530 11.938 1.00 95.56 155 HIS A N 1
ATOM 1265 C CA . HIS A 1 155 ? -8.643 -2.076 12.031 1.00 95.56 155 HIS A CA 1
ATOM 1266 C C . HIS A 1 155 ? 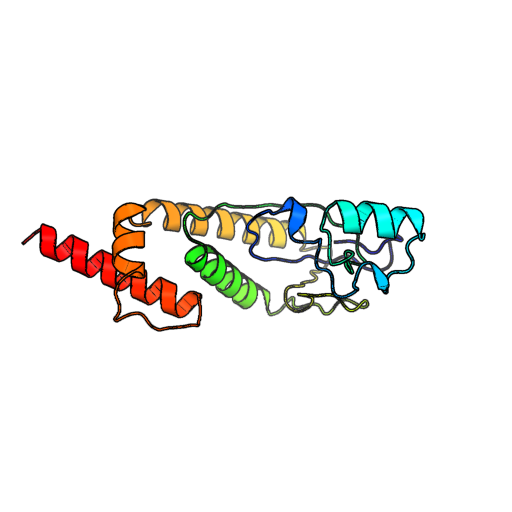-10.090 -1.557 12.040 1.00 95.56 155 HIS A C 1
ATOM 1268 O O . HIS A 1 155 ? -10.444 -0.763 12.910 1.00 95.56 155 HIS A O 1
ATOM 1274 N N . LEU A 1 156 ? -10.958 -2.069 11.162 1.00 95.25 156 LEU A N 1
ATOM 1275 C CA . LEU A 1 156 ? -12.379 -1.699 11.141 1.00 95.25 156 LEU A CA 1
ATOM 1276 C C . LEU A 1 156 ? -13.093 -2.025 12.466 1.00 95.25 156 LEU A C 1
ATOM 1278 O O . LEU A 1 156 ? -13.870 -1.208 12.961 1.00 95.25 156 LEU A O 1
ATOM 1282 N N . LEU A 1 157 ? -12.796 -3.179 13.075 1.00 95.31 157 LEU A N 1
ATOM 1283 C CA . LEU A 1 157 ? -13.323 -3.548 14.396 1.00 95.31 157 LEU A CA 1
ATOM 1284 C C . LEU A 1 157 ? -12.819 -2.613 15.504 1.00 95.31 157 LEU A C 1
ATOM 1286 O O . LEU A 1 157 ? -13.584 -2.245 16.395 1.00 95.31 157 LEU A O 1
ATOM 1290 N N . VAL A 1 158 ? -11.547 -2.208 15.450 1.00 94.88 158 VAL A N 1
ATOM 1291 C CA . VAL A 1 158 ? -10.972 -1.243 16.399 1.00 94.88 158 VAL A CA 1
ATOM 1292 C C . VAL A 1 158 ? -11.663 0.114 16.272 1.00 94.88 158 VAL A C 1
ATOM 1294 O O . VAL A 1 158 ? -12.029 0.697 17.290 1.00 94.88 158 VAL A O 1
ATOM 1297 N N . LEU A 1 159 ? -11.907 0.602 15.052 1.00 94.44 159 LEU A N 1
ATOM 1298 C CA . LEU A 1 159 ? -12.631 1.858 14.832 1.00 94.44 159 LEU A CA 1
ATOM 1299 C C . LEU A 1 159 ? -14.074 1.807 15.358 1.00 94.44 159 LEU A C 1
ATOM 1301 O O . LEU A 1 159 ? -14.539 2.778 15.959 1.00 94.44 159 LEU A O 1
ATOM 1305 N N . ASP A 1 160 ? -14.781 0.693 15.165 1.00 94.19 160 ASP A N 1
ATOM 1306 C CA . ASP A 1 160 ? -16.124 0.495 15.723 1.00 94.19 160 ASP A CA 1
ATOM 1307 C C . ASP A 1 160 ? -16.113 0.520 17.261 1.00 94.19 160 ASP A C 1
ATOM 1309 O O . ASP A 1 160 ? -16.943 1.169 17.902 1.00 94.19 160 ASP A O 1
ATOM 1313 N N . GLU A 1 161 ? -15.115 -0.110 17.877 1.00 94.25 161 GLU A N 1
ATOM 1314 C CA . GLU A 1 161 ? -14.946 -0.073 19.325 1.00 94.25 161 GLU A CA 1
ATOM 1315 C C . GLU A 1 161 ? -14.586 1.329 19.843 1.00 94.25 161 GLU A C 1
ATOM 1317 O O . GLU A 1 161 ? -15.149 1.774 20.844 1.00 94.25 161 GLU A O 1
ATOM 1322 N N . CYS A 1 162 ? -13.733 2.080 19.140 1.00 93.06 162 CYS A N 1
ATOM 1323 C CA . CYS A 1 162 ? -13.461 3.484 19.459 1.00 93.06 162 CYS A CA 1
ATOM 1324 C C . CYS A 1 162 ? -14.755 4.313 19.501 1.00 93.06 162 CYS A C 1
ATOM 1326 O O . CYS A 1 162 ? -14.954 5.095 20.434 1.00 93.06 162 CYS A O 1
ATOM 1328 N N . LYS A 1 163 ? -15.663 4.111 18.535 1.00 91.62 163 LYS A N 1
ATOM 1329 C CA . LYS A 1 163 ? -16.976 4.780 18.503 1.00 91.62 163 LYS A CA 1
ATOM 1330 C C . LYS A 1 163 ? -17.835 4.395 19.710 1.00 91.62 163 LYS A C 1
ATOM 1332 O O . LYS A 1 163 ? -18.438 5.267 20.334 1.00 91.62 163 LYS A O 1
ATOM 1337 N N . LYS A 1 164 ? -17.856 3.112 20.087 1.00 90.81 164 LYS A N 1
ATOM 1338 C CA . LYS A 1 164 ? -18.584 2.619 21.272 1.00 90.81 164 LYS A CA 1
ATOM 1339 C C . LYS A 1 164 ? -18.066 3.240 22.569 1.00 90.81 164 LYS A C 1
ATOM 1341 O O . LYS A 1 164 ? -18.872 3.687 23.383 1.00 90.81 164 LYS A O 1
ATOM 1346 N N . ILE A 1 165 ? -16.747 3.300 22.759 1.00 88.25 165 ILE A N 1
ATOM 1347 C CA . ILE A 1 165 ? -16.128 3.916 23.943 1.00 88.25 165 ILE A CA 1
ATOM 1348 C C . ILE A 1 165 ? -16.447 5.416 23.995 1.00 88.25 165 ILE A C 1
ATOM 1350 O O . ILE A 1 165 ? -16.872 5.917 25.034 1.00 88.25 165 ILE A O 1
ATOM 1354 N N . ALA A 1 166 ? -16.309 6.124 22.871 1.00 85.25 166 ALA A N 1
ATOM 1355 C CA . ALA A 1 166 ? -16.588 7.556 22.801 1.00 85.25 166 ALA A CA 1
ATOM 1356 C C . ALA A 1 166 ? -18.053 7.891 23.130 1.00 85.25 166 ALA A C 1
ATOM 1358 O O . ALA A 1 166 ? -18.314 8.886 23.802 1.00 85.25 166 ALA A O 1
ATOM 1359 N N . ASN A 1 167 ? -19.001 7.056 22.696 1.00 84.44 167 ASN A N 1
ATOM 1360 C CA . ASN A 1 167 ? -20.423 7.252 22.981 1.00 84.44 167 ASN A CA 1
ATOM 1361 C C . ASN A 1 167 ? -20.786 6.945 24.441 1.00 84.44 167 ASN A C 1
ATOM 1363 O O . ASN A 1 167 ? -21.627 7.636 25.004 1.00 84.44 167 ASN A O 1
ATOM 1367 N N . ARG A 1 168 ? -20.136 5.960 25.076 1.00 79.44 168 ARG A N 1
ATOM 1368 C CA . ARG A 1 168 ? -20.343 5.656 26.506 1.00 79.44 168 ARG A CA 1
ATOM 1369 C C . ARG A 1 168 ? -19.893 6.784 27.427 1.00 79.44 168 ARG A C 1
ATOM 1371 O O . ARG A 1 168 ? -20.499 6.967 28.465 1.00 79.44 168 ARG A O 1
ATOM 1378 N N . ASN A 1 169 ? -18.869 7.539 27.037 1.00 69.12 169 ASN A N 1
ATOM 1379 C CA . ASN A 1 169 ? -18.367 8.667 27.826 1.00 69.12 169 ASN A CA 1
ATOM 1380 C C . ASN A 1 169 ? -19.201 9.954 27.656 1.00 69.12 169 ASN A C 1
ATOM 1382 O O . ASN A 1 169 ? -18.882 10.966 28.275 1.00 69.12 169 ASN A O 1
ATOM 1386 N N . LYS A 1 170 ? -20.213 9.942 26.777 1.00 62.56 170 LYS A N 1
ATOM 1387 C CA . LYS A 1 170 ? -21.153 11.056 26.563 1.00 62.56 170 LYS A CA 1
ATOM 1388 C C . LYS A 1 170 ? -22.515 10.840 27.235 1.00 62.56 170 LYS A C 1
ATOM 1390 O O . LYS A 1 170 ? -23.308 11.778 27.243 1.00 62.56 170 LYS A O 1
ATOM 1395 N N . ALA A 1 171 ? -22.790 9.625 27.708 1.00 50.47 171 ALA A N 1
ATOM 1396 C CA . ALA A 1 171 ? -23.993 9.252 28.449 1.00 50.47 171 ALA A CA 1
ATOM 1397 C C . ALA A 1 171 ? -23.704 9.293 29.953 1.00 50.47 171 ALA A C 1
ATOM 1399 O O . ALA A 1 171 ? -24.634 9.648 30.705 1.00 50.47 171 ALA A O 1
#

Sequence (171 aa):
MTSKDGLSEVFYKIGVAQDVDKRFNFGKKTVLESNLSLTEKLARMMRKEKYVSDFPYNYEKIHSVEYKYEGDALIAEKSILDIIKKYQYWPKEDFSGKSECVSCDASDVDEFKKNIIKHMDADSSEREKNAPNQLLYNMANNKTSIREQDKIKRHLLVLDECKKIANRNKA

Radius of gyration: 20.01 Å; chains: 1; bounding box: 58×31×52 Å

pLDDT: mean 86.3, std 8.91, range [50.47, 96.75]